Protein AF-A0A959UQ33-F1 (afdb_monomer_lite)

Foldseek 3Di:
DVLQVVLQVLLVVLVVQLCVLVVVCCCCCPPVVDDDDDSVVDPSNVVSVVSNVSSVVSNVVVVVVVVVVVPDPCPPVDDPPDDPDD

Secondary structure (DSSP, 8-state):
-HHHHHHHHHHHHHHHHHHHHHHHHHHHHHTS------GGG-HHHHHHHHHHHHHHHHHHHHHHHHHHHHT-GGGG----------

Sequence (86 aa):
HFFGALGTLMFVLGLVAAAWVVGSKLWTLFVLHQPTALVTDQALFFVALTAMIIGVQLFTSGFVAELVSRNAPDRNAYRVGERLGL

Radius of gyration: 24.01 Å; chains: 1; bounding box: 48×14×82 Å

Structure (mmCIF, N/CA/C/O backbone):
data_AF-A0A959UQ33-F1
#
_entry.id   AF-A0A959UQ33-F1
#
loop_
_atom_site.group_PDB
_atom_site.id
_atom_site.type_symbol
_atom_site.label_atom_id
_atom_site.label_alt_id
_atom_site.label_comp_id
_atom_site.label_asym_id
_atom_site.label_entity_id
_atom_site.label_seq_id
_atom_site.pdbx_PDB_ins_code
_atom_site.Cartn_x
_atom_site.Cartn_y
_atom_site.Cartn_z
_atom_site.occupancy
_atom_site.B_iso_or_equiv
_atom_site.auth_seq_id
_atom_site.auth_comp_id
_atom_site.auth_asym_id
_atom_site.auth_atom_id
_atom_site.pdbx_PDB_model_num
ATOM 1 N N . HIS A 1 1 ? 6.902 -5.934 -16.863 1.00 67.25 1 HIS A N 1
ATOM 2 C CA . HIS A 1 1 ? 5.884 -6.964 -16.532 1.00 67.25 1 HIS A CA 1
ATOM 3 C C . HIS A 1 1 ? 6.052 -7.685 -15.180 1.00 67.25 1 HIS A C 1
ATOM 5 O O . HIS A 1 1 ? 5.260 -7.377 -14.300 1.00 67.25 1 HIS A O 1
ATOM 11 N N . PHE A 1 2 ? 7.013 -8.606 -14.960 1.00 82.69 2 PHE A N 1
ATOM 12 C CA . PHE A 1 2 ? 7.059 -9.467 -13.744 1.00 82.69 2 PHE A CA 1
ATOM 13 C C . PHE A 1 2 ? 6.984 -8.698 -12.408 1.00 82.69 2 PHE A C 1
ATOM 15 O O . PHE A 1 2 ? 6.127 -8.981 -11.574 1.00 82.69 2 PHE A O 1
ATOM 22 N N . PHE A 1 3 ? 7.809 -7.659 -12.245 1.00 88.12 3 PHE A N 1
ATOM 23 C CA . PHE A 1 3 ? 7.810 -6.811 -11.045 1.00 88.12 3 PHE A CA 1
ATOM 24 C C . PHE A 1 3 ? 6.497 -6.039 -10.831 1.00 88.12 3 PHE A C 1
ATOM 26 O O . PHE A 1 3 ? 6.083 -5.842 -9.694 1.00 88.12 3 PHE A O 1
ATOM 33 N N . GLY A 1 4 ? 5.797 -5.677 -11.913 1.00 93.56 4 GLY A N 1
ATOM 34 C CA . GLY A 1 4 ? 4.483 -5.032 -11.849 1.00 93.56 4 GLY A CA 1
ATOM 35 C C . GLY A 1 4 ? 3.407 -5.952 -11.270 1.00 93.56 4 GLY A C 1
ATOM 36 O O . GLY A 1 4 ? 2.676 -5.568 -10.357 1.00 93.56 4 GLY A O 1
ATOM 37 N N . ALA A 1 5 ? 3.346 -7.194 -11.756 1.00 94.00 5 ALA A N 1
ATOM 38 C CA . ALA A 1 5 ? 2.404 -8.194 -11.256 1.00 94.00 5 ALA A CA 1
ATOM 39 C C . ALA A 1 5 ? 2.685 -8.557 -9.788 1.00 94.00 5 ALA A C 1
ATOM 41 O O . ALA A 1 5 ? 1.767 -8.561 -8.968 1.00 94.00 5 ALA A O 1
ATOM 42 N N . LEU A 1 6 ? 3.957 -8.784 -9.440 1.00 95.25 6 LEU A N 1
ATOM 43 C CA . LEU A 1 6 ? 4.367 -9.085 -8.067 1.00 95.25 6 LEU A CA 1
ATOM 44 C C . LEU A 1 6 ? 4.072 -7.920 -7.109 1.00 95.25 6 LEU A C 1
ATOM 46 O O . LEU A 1 6 ? 3.540 -8.141 -6.023 1.00 95.25 6 LEU A O 1
ATOM 50 N N . GLY A 1 7 ? 4.359 -6.683 -7.527 1.00 96.50 7 GLY A N 1
ATOM 51 C CA . GLY A 1 7 ? 4.055 -5.486 -6.744 1.00 96.50 7 GLY A CA 1
ATOM 52 C C . GLY A 1 7 ? 2.558 -5.313 -6.489 1.00 96.50 7 GLY A C 1
ATOM 53 O O . GLY A 1 7 ? 2.152 -5.050 -5.359 1.00 96.50 7 GLY A O 1
ATOM 54 N N . THR A 1 8 ? 1.728 -5.564 -7.506 1.00 96.19 8 THR A N 1
ATOM 55 C CA . THR A 1 8 ? 0.261 -5.541 -7.370 1.00 96.19 8 THR A CA 1
ATOM 56 C C . THR A 1 8 ? -0.222 -6.595 -6.374 1.00 96.19 8 THR A C 1
ATOM 58 O O . THR A 1 8 ? -1.029 -6.291 -5.499 1.00 96.19 8 THR A O 1
ATOM 61 N N . LEU A 1 9 ? 0.302 -7.821 -6.460 1.00 96.94 9 LEU A N 1
ATOM 62 C CA . LEU A 1 9 ? -0.050 -8.904 -5.541 1.00 96.94 9 LEU A CA 1
ATOM 63 C C . LEU A 1 9 ? 0.333 -8.563 -4.095 1.00 96.94 9 LEU A C 1
ATOM 65 O O . LEU A 1 9 ? -0.502 -8.687 -3.201 1.00 96.94 9 LEU A O 1
ATOM 69 N N . MET A 1 10 ? 1.556 -8.079 -3.860 1.00 96.94 10 MET A N 1
ATOM 70 C CA . MET A 1 10 ? 1.992 -7.667 -2.520 1.00 96.94 10 MET A CA 1
ATOM 71 C C . MET A 1 10 ? 1.155 -6.514 -1.964 1.00 96.94 10 MET A C 1
ATOM 73 O O . MET A 1 10 ? 0.791 -6.537 -0.788 1.00 96.94 10 MET A O 1
ATOM 77 N N . PHE A 1 11 ? 0.805 -5.540 -2.808 1.00 97.62 11 PHE A N 1
ATOM 78 C CA . PHE A 1 11 ? -0.063 -4.437 -2.415 1.00 97.62 11 PHE A CA 1
ATOM 79 C C . PHE A 1 11 ? -1.448 -4.930 -1.988 1.00 97.62 11 PHE A C 1
ATOM 81 O O . PHE A 1 11 ? -1.921 -4.556 -0.919 1.00 97.62 11 PHE A O 1
ATOM 88 N N . VAL A 1 12 ? -2.078 -5.807 -2.776 1.00 98.31 12 VAL A N 1
ATOM 89 C CA . VAL A 1 12 ? -3.404 -6.359 -2.456 1.00 98.31 12 VAL A CA 1
ATOM 90 C C . VAL A 1 12 ? -3.367 -7.185 -1.170 1.00 98.31 12 VAL A C 1
ATOM 92 O O . VAL A 1 12 ? -4.251 -7.031 -0.331 1.00 98.31 12 VAL A O 1
ATOM 95 N N . LEU A 1 13 ? -2.338 -8.013 -0.967 1.00 97.88 13 LEU A N 1
ATOM 96 C CA . LEU A 1 13 ? -2.183 -8.775 0.277 1.00 97.88 13 LEU A CA 1
ATOM 97 C C . LEU A 1 13 ? -2.029 -7.855 1.496 1.00 97.88 13 LEU A C 1
ATOM 99 O O . LEU A 1 13 ? -2.693 -8.065 2.512 1.00 97.88 13 LEU A O 1
ATOM 103 N N . GLY A 1 14 ? -1.202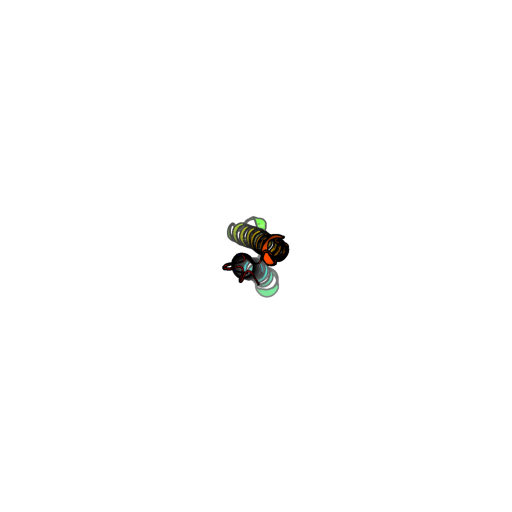 -6.812 1.385 1.00 97.94 14 GLY A N 1
ATOM 104 C CA . GLY A 1 14 ? -1.056 -5.801 2.432 1.00 97.94 14 GLY A CA 1
ATOM 105 C C . GLY A 1 14 ? -2.359 -5.041 2.694 1.00 97.94 14 GLY A C 1
ATOM 106 O O . GLY A 1 14 ? -2.720 -4.827 3.849 1.00 97.94 14 GLY A O 1
ATOM 107 N N . LEU A 1 15 ? -3.112 -4.707 1.644 1.00 98.19 15 LEU A N 1
ATOM 108 C CA . LEU A 1 15 ? -4.398 -4.020 1.754 1.00 98.19 15 LEU A CA 1
ATOM 109 C C . LEU A 1 15 ? -5.446 -4.883 2.462 1.00 98.19 15 LEU A C 1
ATOM 111 O O . LEU A 1 15 ? -6.127 -4.391 3.359 1.00 98.19 15 LEU A O 1
ATOM 115 N N . VAL A 1 16 ? -5.555 -6.166 2.108 1.00 98.50 16 VAL A N 1
ATOM 116 C CA . VAL A 1 16 ? -6.469 -7.109 2.772 1.00 98.50 16 VAL A CA 1
ATOM 117 C C . VAL A 1 16 ? -6.088 -7.282 4.243 1.00 98.50 16 VAL A C 1
ATOM 119 O O . VAL A 1 16 ? -6.961 -7.232 5.107 1.00 98.50 16 VAL A O 1
ATOM 122 N N . ALA A 1 17 ? -4.796 -7.415 4.551 1.00 97.75 17 ALA A N 1
ATOM 123 C CA . ALA A 1 17 ? -4.321 -7.520 5.930 1.00 97.75 17 ALA A CA 1
ATOM 124 C C . ALA A 1 17 ? -4.603 -6.241 6.743 1.00 97.75 17 ALA A C 1
ATOM 126 O O . ALA A 1 17 ? -5.068 -6.320 7.881 1.00 97.75 17 ALA A O 1
ATOM 127 N N . ALA A 1 18 ? -4.387 -5.059 6.161 1.00 97.69 18 ALA A N 1
ATOM 128 C CA . ALA A 1 18 ? -4.705 -3.785 6.804 1.00 97.69 18 ALA A CA 1
ATOM 129 C C . ALA A 1 18 ? -6.219 -3.621 7.016 1.00 97.69 18 ALA A C 1
ATOM 131 O O . ALA A 1 18 ? -6.652 -3.248 8.108 1.00 97.69 18 ALA A O 1
ATOM 132 N N . ALA A 1 19 ? -7.028 -3.953 6.006 1.00 97.75 19 ALA A N 1
ATOM 133 C CA . ALA A 1 19 ? -8.485 -3.930 6.089 1.00 97.75 19 ALA A CA 1
ATOM 134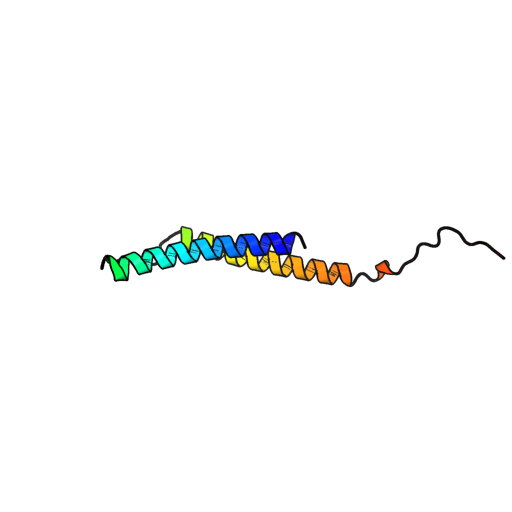 C C . ALA A 1 19 ? -9.009 -4.901 7.154 1.00 97.75 19 ALA A C 1
ATOM 136 O O . ALA A 1 19 ? -9.942 -4.563 7.874 1.00 97.75 19 ALA A O 1
ATOM 137 N N . TRP A 1 20 ? -8.381 -6.068 7.311 1.00 97.00 20 TRP A N 1
ATOM 138 C CA . TRP A 1 20 ? -8.701 -7.015 8.377 1.00 97.00 20 TRP A CA 1
ATOM 139 C C . TRP A 1 20 ? -8.419 -6.438 9.770 1.00 97.00 20 TRP A C 1
ATOM 141 O O . TRP A 1 20 ? -9.277 -6.485 10.654 1.00 97.00 20 TRP A O 1
ATOM 151 N N . VAL A 1 21 ? -7.237 -5.852 9.979 1.00 96.25 21 VAL A N 1
ATOM 152 C CA . VAL A 1 21 ? -6.870 -5.238 11.266 1.00 96.25 21 VAL A CA 1
ATOM 153 C C . VAL A 1 21 ? -7.806 -4.077 11.614 1.00 96.25 21 VAL A C 1
ATOM 155 O O . VAL A 1 21 ? -8.307 -3.984 12.735 1.00 96.25 21 VAL A O 1
ATOM 158 N N . VAL A 1 22 ? -8.092 -3.201 10.651 1.00 95.94 22 VAL A N 1
ATOM 159 C CA . VAL A 1 22 ? -9.016 -2.081 10.865 1.00 95.94 22 VAL A CA 1
ATOM 160 C C . VAL A 1 22 ? -10.441 -2.596 11.077 1.00 95.94 22 VAL A C 1
ATOM 162 O O . VAL A 1 22 ? -11.103 -2.188 12.028 1.00 95.94 22 VAL A O 1
ATOM 165 N N . GLY A 1 23 ? -10.904 -3.530 10.248 1.00 95.81 23 GLY A N 1
ATOM 166 C CA . GLY A 1 23 ? -12.247 -4.103 10.313 1.00 95.81 23 GLY A CA 1
ATOM 167 C C . GLY A 1 23 ? -12.523 -4.834 11.626 1.00 95.81 23 GLY A C 1
ATOM 168 O O . GLY A 1 23 ? -13.560 -4.601 12.239 1.00 95.81 23 GLY A O 1
ATOM 169 N N . SER A 1 24 ? -11.581 -5.646 12.111 1.00 93.94 24 SER A N 1
ATOM 170 C CA . SER A 1 24 ? -11.693 -6.333 13.409 1.00 93.94 24 SER A CA 1
ATOM 171 C C . SER A 1 24 ? -11.789 -5.351 14.581 1.00 93.94 24 SER A C 1
ATOM 173 O O . SER A 1 24 ? -12.600 -5.549 15.493 1.00 93.94 24 SER A O 1
ATOM 175 N N . LYS A 1 25 ? -11.041 -4.242 14.530 1.00 93.56 25 LYS A N 1
ATOM 176 C CA . LYS A 1 25 ? -11.179 -3.161 15.509 1.00 93.56 25 LYS A CA 1
ATOM 177 C C . LYS A 1 25 ? -12.557 -2.505 15.435 1.00 93.56 25 LYS A C 1
ATOM 179 O O . LYS A 1 25 ? -13.213 -2.375 16.465 1.00 93.56 25 LYS A O 1
ATOM 184 N N . LEU A 1 26 ? -13.001 -2.097 14.244 1.00 94.19 26 LEU A N 1
ATOM 185 C CA . LEU A 1 26 ? -14.301 -1.439 14.066 1.00 94.19 26 LEU A CA 1
ATOM 186 C C . LEU A 1 26 ? -15.448 -2.354 14.511 1.00 94.19 26 LEU A C 1
ATOM 188 O O . LEU A 1 26 ? -16.346 -1.903 15.214 1.00 94.19 26 LEU A O 1
ATOM 192 N N . TRP A 1 27 ? -15.385 -3.645 14.180 1.00 93.81 27 TRP A N 1
ATOM 193 C CA . TRP A 1 27 ? -16.355 -4.641 14.631 1.00 93.81 27 TRP A CA 1
ATOM 194 C C . TRP A 1 27 ? -16.422 -4.715 16.158 1.00 93.81 27 TRP A C 1
ATOM 196 O O . TRP A 1 27 ? -17.498 -4.638 16.746 1.00 93.81 27 TRP A O 1
ATOM 206 N N . THR A 1 28 ? -15.269 -4.803 16.820 1.00 92.25 28 THR A N 1
ATOM 207 C CA . THR A 1 28 ? -15.213 -4.901 18.285 1.00 92.25 28 THR A CA 1
ATOM 208 C C . THR A 1 28 ? -15.705 -3.626 18.969 1.00 92.25 28 THR A C 1
ATOM 210 O O . THR A 1 28 ? -16.400 -3.686 19.982 1.00 92.25 28 THR A O 1
ATOM 213 N N . LEU A 1 29 ? -15.402 -2.468 18.388 1.00 92.88 29 LEU A N 1
ATOM 214 C CA . LEU A 1 29 ? -15.825 -1.186 18.933 1.00 92.88 29 LEU A CA 1
ATOM 215 C C . LEU A 1 29 ? -17.332 -0.948 18.756 1.00 92.88 29 LEU A C 1
ATOM 217 O O . LEU A 1 29 ? -17.999 -0.568 19.712 1.00 92.88 29 LEU A O 1
ATOM 221 N N . PHE A 1 30 ? -17.869 -1.173 17.553 1.00 92.88 30 PHE A N 1
ATOM 222 C CA . PHE A 1 30 ? -19.257 -0.827 17.221 1.00 92.88 30 PHE A CA 1
ATOM 223 C C . PHE A 1 30 ? -20.272 -1.924 17.544 1.00 92.88 30 PHE A C 1
ATOM 225 O O . PHE A 1 30 ? -21.413 -1.611 17.865 1.00 92.88 30 PHE A O 1
ATOM 232 N N . VAL A 1 31 ? -19.890 -3.200 17.448 1.00 90.56 31 VAL A N 1
ATOM 233 C CA . VAL A 1 31 ? -20.808 -4.324 17.696 1.00 90.56 31 VAL A CA 1
ATOM 234 C C . VAL A 1 31 ? -20.672 -4.811 19.133 1.00 90.56 31 VAL A C 1
ATOM 236 O O . VAL A 1 31 ? -21.661 -4.901 19.858 1.00 90.56 31 VAL A O 1
ATOM 239 N N . LEU A 1 32 ? -19.440 -5.085 19.572 1.00 89.44 32 LEU A N 1
ATOM 240 C CA . LEU A 1 32 ? -19.180 -5.653 20.899 1.00 89.44 32 LEU A CA 1
ATOM 241 C C . LEU A 1 32 ? -19.119 -4.592 22.011 1.00 89.44 32 LEU A C 1
ATOM 243 O O . LEU A 1 32 ? -19.156 -4.962 23.181 1.00 89.44 32 LEU A O 1
ATOM 247 N N . HIS A 1 33 ? -19.060 -3.298 21.669 1.00 90.44 33 HIS A N 1
ATOM 248 C CA . HIS A 1 33 ? -18.964 -2.178 22.619 1.00 90.44 33 HIS A CA 1
ATOM 249 C C . HIS A 1 33 ? -17.787 -2.316 23.601 1.00 90.44 33 HIS A C 1
ATOM 251 O O . HIS A 1 33 ? -17.847 -1.841 24.736 1.00 90.44 33 HIS A O 1
ATOM 257 N N . GLN A 1 34 ? -16.706 -2.976 23.170 1.00 89.81 34 GLN A N 1
ATOM 258 C CA . GLN A 1 34 ? -15.529 -3.199 24.001 1.00 89.81 34 GLN A CA 1
ATOM 259 C C . GLN A 1 34 ? -14.398 -2.229 23.643 1.00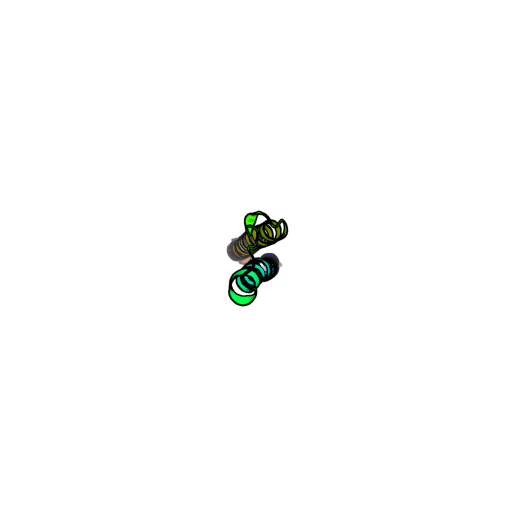 89.81 34 GLN A C 1
ATOM 261 O O . GLN A 1 34 ? -14.119 -2.005 22.457 1.00 89.81 34 GLN A O 1
ATOM 266 N N . PRO A 1 35 ? -13.705 -1.670 24.654 1.00 84.19 35 PRO A N 1
ATOM 267 C CA . PRO A 1 35 ? -12.522 -0.863 24.413 1.00 84.19 35 PRO A CA 1
ATOM 268 C C . PRO A 1 35 ? -11.440 -1.730 23.764 1.00 84.19 35 PRO A C 1
ATOM 270 O O . PRO A 1 35 ? -11.110 -2.813 24.241 1.00 84.19 35 PRO A O 1
ATOM 273 N N . THR A 1 36 ? -10.890 -1.243 22.656 1.00 87.44 36 THR A N 1
ATOM 274 C CA . THR A 1 36 ? -9.843 -1.919 21.884 1.00 87.44 36 THR A CA 1
ATOM 275 C C . THR A 1 36 ? -8.594 -1.056 21.810 1.00 87.44 36 THR A C 1
ATOM 277 O O . THR A 1 36 ? -8.677 0.170 21.726 1.00 87.44 36 THR A O 1
ATOM 280 N N . ALA A 1 37 ? -7.430 -1.710 21.813 1.00 87.56 37 ALA A N 1
ATOM 281 C CA . ALA A 1 37 ? -6.136 -1.058 21.636 1.00 87.56 37 ALA A CA 1
ATOM 282 C C . ALA A 1 37 ? -6.039 -0.318 20.286 1.00 87.56 37 ALA A C 1
ATOM 284 O O . ALA A 1 37 ? -6.868 -0.489 19.374 1.00 87.56 37 ALA A O 1
ATOM 285 N N . LEU A 1 38 ? -5.028 0.540 20.136 1.00 91.62 38 LEU A N 1
ATOM 286 C CA . LEU A 1 38 ? -4.839 1.249 18.879 1.00 91.62 38 LEU A CA 1
ATOM 287 C C . LEU A 1 38 ? -4.415 0.258 17.787 1.00 91.62 38 LEU A C 1
ATOM 289 O O . LEU A 1 38 ? -3.794 -0.769 18.039 1.00 91.62 38 LEU A O 1
ATOM 293 N N . VAL A 1 39 ? -4.754 0.580 16.536 1.00 92.44 39 VAL A N 1
ATOM 294 C CA . VAL A 1 39 ? -4.311 -0.219 15.379 1.00 92.44 39 VAL A CA 1
ATOM 295 C C . VAL A 1 39 ? -2.781 -0.228 15.295 1.00 92.44 39 VAL A C 1
ATOM 297 O O . VAL A 1 39 ? -2.179 -1.231 14.934 1.00 92.44 39 VAL A O 1
ATOM 300 N N . THR A 1 40 ? -2.160 0.878 15.702 1.00 93.19 40 THR A N 1
ATOM 301 C CA . THR A 1 40 ? -0.710 1.061 15.783 1.00 93.19 40 THR A CA 1
ATOM 302 C C . THR A 1 40 ? -0.042 0.229 16.871 1.00 93.19 40 THR A C 1
ATOM 304 O O . THR A 1 40 ? 1.171 0.101 16.837 1.00 93.19 40 THR A O 1
ATOM 307 N N . ASP A 1 41 ? -0.788 -0.356 17.811 1.00 94.06 41 ASP A N 1
ATOM 308 C CA . ASP A 1 41 ? -0.215 -1.267 18.811 1.00 94.06 41 ASP A CA 1
ATOM 309 C C . ASP A 1 41 ? -0.118 -2.705 18.273 1.00 94.06 41 ASP A C 1
ATOM 311 O O . ASP A 1 41 ? 0.478 -3.583 18.897 1.00 94.06 41 ASP A O 1
ATOM 315 N N . GLN A 1 42 ? -0.696 -2.972 17.096 1.00 92.94 42 GLN A N 1
ATOM 316 C CA . GLN A 1 42 ? -0.695 -4.291 16.477 1.00 92.94 42 GLN A CA 1
ATOM 317 C C . GLN A 1 42 ? 0.459 -4.422 15.482 1.00 92.94 42 GLN A C 1
ATOM 319 O O . GLN A 1 42 ? 0.478 -3.767 14.442 1.00 92.94 42 GLN A O 1
ATOM 324 N N . ALA A 1 43 ? 1.386 -5.350 15.735 1.00 95.56 43 ALA A N 1
ATOM 325 C CA . ALA A 1 43 ? 2.514 -5.613 14.835 1.00 95.56 43 ALA A CA 1
ATOM 326 C C . ALA A 1 43 ? 2.074 -5.927 13.389 1.00 95.56 43 ALA A C 1
ATOM 328 O O . ALA A 1 43 ? 2.714 -5.493 12.430 1.00 95.56 43 ALA A O 1
ATOM 329 N N . LEU A 1 44 ? 0.942 -6.624 13.225 1.00 95.62 44 LEU A N 1
ATOM 330 C CA . LEU A 1 44 ? 0.386 -6.977 11.916 1.00 95.62 44 LEU A CA 1
ATOM 331 C C . LEU A 1 44 ? 0.050 -5.743 11.063 1.00 95.62 44 LEU A C 1
ATOM 333 O O . LEU A 1 44 ? 0.184 -5.801 9.842 1.00 95.62 44 LEU A O 1
ATOM 337 N N . PHE A 1 45 ? -0.325 -4.619 11.683 1.00 96.50 45 PHE A N 1
ATOM 338 C CA . PHE A 1 45 ? -0.587 -3.375 10.961 1.00 96.50 45 PHE A CA 1
ATOM 339 C C . PHE A 1 45 ? 0.666 -2.859 10.248 1.00 96.50 45 PHE A C 1
ATOM 341 O O . PHE A 1 45 ? 0.603 -2.506 9.072 1.00 96.50 45 PHE A O 1
ATOM 348 N N . PHE A 1 46 ? 1.820 -2.869 10.920 1.00 97.50 46 PHE A N 1
ATOM 349 C CA . PHE A 1 46 ? 3.075 -2.417 10.316 1.00 97.50 46 PHE A CA 1
ATOM 350 C C . PHE A 1 46 ? 3.583 -3.375 9.242 1.00 97.50 46 PHE A C 1
ATOM 352 O O . PHE A 1 46 ? 4.130 -2.922 8.238 1.00 97.50 46 PHE A O 1
ATOM 359 N N . VAL A 1 47 ? 3.362 -4.683 9.405 1.00 97.69 47 VAL A N 1
ATOM 360 C CA . VAL A 1 47 ? 3.665 -5.671 8.358 1.00 97.69 47 VAL A CA 1
ATOM 361 C C . VAL A 1 47 ? 2.800 -5.413 7.123 1.00 97.69 47 VAL A C 1
ATOM 363 O O . VAL A 1 47 ? 3.328 -5.335 6.015 1.00 97.69 47 VAL A O 1
ATOM 366 N N . ALA A 1 48 ? 1.495 -5.206 7.311 1.00 97.88 48 ALA A N 1
ATOM 367 C CA . ALA A 1 48 ? 0.566 -4.879 6.233 1.00 97.88 48 ALA A CA 1
ATOM 368 C C . ALA A 1 48 ? 0.940 -3.563 5.527 1.00 97.88 48 ALA A C 1
ATOM 370 O O . ALA A 1 48 ? 0.999 -3.511 4.298 1.00 97.88 48 ALA A O 1
ATOM 371 N N . LEU A 1 49 ? 1.265 -2.520 6.298 1.00 97.81 49 LEU A N 1
ATOM 372 C CA . LEU A 1 49 ? 1.709 -1.226 5.780 1.00 97.81 49 LEU A CA 1
ATOM 373 C C . LEU A 1 49 ? 3.009 -1.350 4.977 1.00 97.81 49 LEU A C 1
ATOM 375 O O . LEU A 1 49 ? 3.099 -0.842 3.861 1.00 97.81 49 LEU A O 1
ATOM 379 N N . THR A 1 50 ? 3.994 -2.070 5.512 1.00 98.00 50 THR A N 1
ATOM 380 C CA . THR A 1 50 ? 5.278 -2.309 4.839 1.00 98.00 50 THR A CA 1
ATOM 381 C C . THR A 1 50 ? 5.079 -3.093 3.545 1.00 98.00 50 THR A C 1
ATOM 383 O O . THR A 1 50 ? 5.645 -2.728 2.516 1.00 98.00 50 THR A O 1
ATOM 386 N N . ALA A 1 51 ? 4.226 -4.122 3.554 1.00 98.00 51 ALA A N 1
ATOM 387 C CA . ALA A 1 51 ? 3.892 -4.890 2.357 1.00 98.00 51 ALA A CA 1
ATOM 388 C C . ALA A 1 51 ? 3.243 -4.018 1.269 1.00 98.00 51 ALA A C 1
ATOM 390 O O . ALA A 1 51 ? 3.598 -4.150 0.098 1.00 98.00 51 ALA A O 1
ATOM 391 N N . MET A 1 52 ? 2.357 -3.085 1.643 1.00 98.25 52 MET A N 1
ATOM 392 C CA . MET A 1 52 ? 1.782 -2.120 0.698 1.00 98.25 52 MET A CA 1
ATOM 393 C C . MET A 1 52 ? 2.841 -1.173 0.122 1.00 98.25 52 MET A C 1
ATOM 395 O O . MET A 1 52 ? 2.869 -0.969 -1.092 1.00 98.25 52 MET A O 1
ATOM 399 N N . ILE A 1 53 ? 3.736 -0.632 0.958 1.00 98.31 53 ILE A N 1
ATOM 400 C CA . ILE A 1 53 ? 4.826 0.254 0.511 1.00 98.31 53 ILE A CA 1
ATOM 401 C C . ILE A 1 53 ? 5.740 -0.480 -0.480 1.00 98.31 53 ILE A C 1
ATOM 403 O O . ILE A 1 53 ? 5.991 0.027 -1.575 1.00 98.31 53 ILE A O 1
ATOM 407 N N . ILE A 1 54 ? 6.177 -1.694 -0.136 1.00 97.81 54 ILE A N 1
ATOM 408 C CA . ILE A 1 54 ? 7.001 -2.536 -1.014 1.00 97.81 54 ILE A CA 1
ATOM 409 C C . ILE A 1 54 ? 6.242 -2.870 -2.304 1.00 97.81 54 ILE A C 1
ATOM 411 O O . ILE A 1 54 ? 6.815 -2.798 -3.390 1.00 97.81 54 ILE A O 1
ATOM 415 N N . GLY A 1 55 ? 4.948 -3.183 -2.218 1.00 97.50 55 GLY A N 1
ATOM 416 C CA . GLY A 1 55 ? 4.108 -3.455 -3.383 1.00 97.50 55 GLY A CA 1
ATOM 417 C C . GLY A 1 55 ? 4.090 -2.295 -4.381 1.00 97.50 55 GLY A C 1
ATOM 418 O O . GLY A 1 55 ? 4.332 -2.501 -5.572 1.00 97.50 55 GLY A O 1
ATOM 419 N N . VAL A 1 56 ? 3.903 -1.061 -3.901 1.00 97.56 56 VAL A N 1
ATOM 420 C CA . VAL A 1 56 ? 3.948 0.149 -4.744 1.00 97.56 56 VAL A CA 1
ATOM 421 C C . VAL A 1 56 ? 5.346 0.373 -5.333 1.00 97.56 56 VAL A C 1
ATOM 423 O O . VAL A 1 56 ? 5.470 0.706 -6.515 1.00 97.56 56 VAL A O 1
ATOM 426 N N . GLN A 1 57 ? 6.411 0.151 -4.559 1.00 97.12 57 GLN A N 1
ATOM 427 C CA . GLN A 1 57 ? 7.792 0.273 -5.047 1.00 97.12 57 GLN A CA 1
ATOM 428 C C . GLN A 1 57 ? 8.102 -0.742 -6.158 1.00 97.12 57 GLN A C 1
ATOM 430 O O . GLN A 1 57 ? 8.662 -0.382 -7.193 1.00 97.12 57 GLN A O 1
ATOM 435 N N . LEU A 1 58 ? 7.695 -2.002 -5.988 1.00 96.19 58 LEU A N 1
ATOM 436 C CA . LEU A 1 58 ? 7.865 -3.046 -7.002 1.00 96.19 58 LEU A CA 1
ATOM 437 C C . LEU A 1 58 ? 7.020 -2.768 -8.247 1.00 96.19 58 LEU A C 1
ATOM 439 O O . LEU A 1 58 ? 7.500 -2.953 -9.366 1.00 96.19 58 LEU A O 1
ATOM 443 N N . PHE A 1 59 ? 5.792 -2.275 -8.067 1.00 95.44 59 PHE A N 1
ATOM 444 C CA . PHE A 1 59 ? 4.922 -1.907 -9.178 1.00 95.44 59 PHE A CA 1
ATOM 445 C C . PHE A 1 59 ? 5.528 -0.784 -10.022 1.00 95.44 59 PHE A C 1
ATOM 447 O O . PHE A 1 59 ? 5.680 -0.926 -11.237 1.00 95.44 59 PHE A O 1
ATOM 454 N N . THR A 1 60 ? 5.919 0.313 -9.371 1.00 95.88 60 THR A N 1
ATOM 455 C CA . THR A 1 60 ? 6.513 1.479 -10.039 1.00 95.88 60 THR A CA 1
ATOM 456 C C . THR A 1 60 ? 7.842 1.123 -10.701 1.00 95.88 60 THR A C 1
ATOM 458 O O . THR A 1 60 ? 8.035 1.446 -11.871 1.00 95.88 60 THR A O 1
ATOM 461 N N . SER A 1 61 ? 8.715 0.373 -10.023 1.00 95.06 61 SER A N 1
ATOM 462 C CA . SER A 1 61 ? 9.959 -0.150 -10.603 1.00 95.06 61 SER A CA 1
ATOM 463 C C . SER A 1 61 ? 9.696 -1.035 -11.828 1.00 95.06 61 SER A C 1
ATOM 465 O O . SER A 1 61 ? 10.312 -0.853 -12.879 1.00 95.06 61 SER A O 1
ATOM 467 N N . GLY A 1 62 ? 8.721 -1.945 -11.746 1.00 94.12 62 GLY A N 1
ATOM 468 C CA . GLY A 1 62 ? 8.340 -2.812 -12.859 1.00 94.12 62 GLY A CA 1
ATOM 469 C C . GLY A 1 62 ? 7.788 -2.057 -14.066 1.00 94.12 62 GLY A C 1
ATOM 470 O O . GLY A 1 62 ? 8.063 -2.451 -15.202 1.00 94.12 62 GLY A O 1
ATOM 471 N N . PHE A 1 63 ? 7.045 -0.978 -13.825 1.00 91.69 63 PHE A N 1
ATOM 472 C CA . PHE A 1 63 ? 6.548 -0.086 -14.868 1.00 91.69 63 PHE A CA 1
ATOM 473 C C . PHE A 1 63 ? 7.684 0.719 -15.514 1.00 91.69 63 PHE A 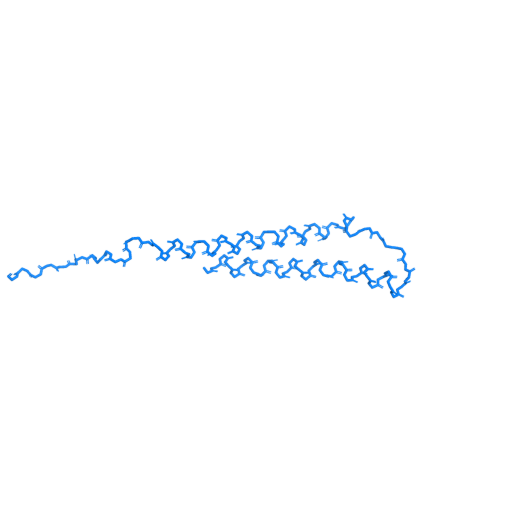C 1
ATOM 475 O O . PHE A 1 63 ? 7.797 0.755 -16.738 1.00 91.69 63 PHE A O 1
ATOM 482 N N . VAL A 1 64 ? 8.584 1.295 -14.711 1.00 93.50 64 VAL A N 1
ATOM 483 C CA . VAL A 1 64 ? 9.761 2.027 -15.209 1.00 93.50 64 VAL A CA 1
ATOM 484 C C . VAL A 1 64 ? 10.668 1.114 -16.032 1.00 93.50 64 VAL A C 1
ATOM 486 O O . VAL A 1 64 ? 11.070 1.490 -17.131 1.00 93.50 64 VAL A O 1
ATOM 489 N N . ALA A 1 65 ? 10.943 -0.104 -15.562 1.00 91.75 65 ALA A N 1
ATOM 490 C CA . ALA A 1 65 ? 11.745 -1.079 -16.299 1.00 91.75 65 ALA A CA 1
ATOM 491 C C . ALA A 1 65 ? 11.143 -1.401 -17.679 1.00 91.75 65 ALA A C 1
ATOM 493 O O . ALA A 1 65 ? 11.867 -1.552 -18.663 1.00 91.75 65 ALA A O 1
ATOM 494 N N . GLU A 1 66 ? 9.814 -1.468 -17.770 1.00 90.00 66 GLU A N 1
ATOM 495 C CA . GLU A 1 66 ? 9.106 -1.695 -19.027 1.00 90.00 66 GLU A CA 1
ATOM 496 C C . GLU A 1 66 ? 9.207 -0.498 -19.979 1.00 90.00 66 GLU A C 1
ATOM 498 O O . GLU A 1 66 ? 9.469 -0.689 -21.168 1.00 90.00 66 GLU A O 1
ATOM 503 N N . LEU A 1 67 ? 9.076 0.731 -19.470 1.00 90.81 67 LEU A N 1
ATOM 504 C CA . LEU A 1 67 ? 9.283 1.945 -20.266 1.00 90.81 67 LEU A CA 1
ATOM 505 C C . LEU A 1 67 ? 10.723 2.049 -20.784 1.00 90.81 67 LEU A C 1
ATOM 507 O O . LEU A 1 67 ? 10.930 2.311 -21.968 1.00 90.81 67 LEU A O 1
ATOM 511 N N . VAL A 1 68 ? 11.712 1.793 -19.924 1.00 89.19 68 VAL A N 1
ATOM 512 C CA . VAL A 1 68 ? 13.137 1.834 -20.286 1.00 89.19 68 VAL A CA 1
ATOM 513 C C . VAL A 1 68 ? 13.460 0.780 -21.345 1.00 89.19 68 VAL A C 1
ATOM 515 O O . VAL A 1 68 ? 14.081 1.103 -22.355 1.00 89.19 68 VAL A O 1
ATOM 518 N N . SER A 1 69 ? 12.984 -0.457 -21.172 1.00 84.94 69 SER A N 1
ATOM 519 C CA . SER A 1 69 ? 13.172 -1.529 -22.159 1.00 84.94 69 SER A CA 1
ATOM 520 C C . SER A 1 69 ? 12.557 -1.180 -23.519 1.00 84.94 69 SER A C 1
ATOM 522 O O . SER A 1 69 ? 13.131 -1.492 -24.565 1.00 84.94 69 SER A O 1
ATOM 524 N N . ARG A 1 70 ? 11.413 -0.486 -23.528 1.00 82.31 70 ARG A N 1
ATOM 525 C CA . ARG A 1 70 ? 10.748 -0.050 -24.765 1.00 82.31 70 ARG A CA 1
ATOM 526 C C . ARG A 1 70 ? 11.442 1.122 -25.455 1.00 82.31 70 ARG A C 1
ATOM 528 O O . ARG A 1 70 ? 11.263 1.265 -26.663 1.00 82.31 70 ARG A O 1
ATOM 535 N N . ASN A 1 71 ? 12.229 1.909 -24.725 1.00 79.88 71 ASN A N 1
ATOM 536 C CA . ASN A 1 71 ? 12.955 3.075 -25.231 1.00 79.88 71 ASN A CA 1
ATOM 537 C C . ASN A 1 71 ? 14.394 2.749 -25.700 1.00 79.88 71 ASN A C 1
ATOM 539 O O . ASN A 1 71 ? 15.195 3.657 -25.901 1.00 79.88 71 ASN A O 1
ATOM 543 N N . ALA A 1 72 ? 14.749 1.465 -25.849 1.00 67.50 72 ALA A N 1
ATOM 544 C CA . ALA A 1 72 ? 16.092 1.039 -26.243 1.00 67.50 72 ALA A CA 1
ATOM 545 C C . ALA A 1 72 ? 16.433 1.457 -27.698 1.00 67.50 72 ALA A C 1
ATOM 547 O O . ALA A 1 72 ? 15.763 0.989 -28.626 1.00 67.50 72 ALA A O 1
ATOM 548 N N . PRO A 1 73 ? 17.493 2.266 -27.925 1.00 64.12 73 PRO A N 1
ATOM 549 C CA . PRO A 1 73 ? 17.896 2.737 -29.259 1.00 64.12 73 PRO A CA 1
ATOM 550 C C . PRO A 1 73 ? 18.267 1.609 -30.233 1.00 64.12 73 PRO A C 1
ATOM 552 O O . PRO A 1 73 ? 18.070 1.731 -31.439 1.00 64.12 73 PRO A O 1
ATOM 555 N N . ASP A 1 74 ? 18.757 0.485 -29.704 1.00 61.78 74 ASP A N 1
ATOM 556 C CA . ASP A 1 74 ? 19.248 -0.661 -30.479 1.00 61.78 74 ASP A CA 1
ATOM 557 C C . ASP A 1 74 ? 18.143 -1.546 -31.074 1.00 61.78 74 ASP A C 1
ATOM 559 O O . ASP A 1 74 ? 18.430 -2.469 -31.836 1.00 61.78 74 ASP A O 1
ATOM 563 N N . ARG A 1 75 ? 16.861 -1.287 -30.779 1.00 58.72 75 ARG A N 1
ATOM 564 C CA . ARG A 1 75 ? 15.765 -2.147 -31.264 1.00 58.72 75 ARG A CA 1
ATOM 565 C C . ARG A 1 75 ? 15.599 -2.117 -32.792 1.00 58.72 75 ARG A C 1
ATOM 567 O O . ARG A 1 75 ? 15.039 -3.053 -33.353 1.00 58.72 75 ARG A O 1
ATOM 574 N N . ASN A 1 76 ? 16.106 -1.072 -33.452 1.00 57.69 76 ASN A N 1
ATOM 575 C CA . ASN A 1 76 ? 16.105 -0.919 -34.913 1.00 57.69 76 ASN A CA 1
ATOM 576 C C . ASN A 1 76 ? 17.481 -1.152 -35.563 1.00 57.69 76 ASN A C 1
ATOM 578 O O . ASN A 1 76 ? 17.619 -0.957 -36.773 1.00 57.69 76 ASN A O 1
ATOM 582 N N . ALA A 1 77 ? 18.496 -1.578 -34.805 1.00 62.75 77 ALA A N 1
ATOM 583 C CA . ALA A 1 77 ? 19.795 -1.927 -35.365 1.00 62.75 77 ALA A CA 1
ATOM 584 C C . ALA A 1 77 ? 19.704 -3.301 -36.049 1.00 62.75 77 ALA A C 1
ATOM 586 O O . ALA A 1 77 ? 19.979 -4.345 -35.456 1.00 62.75 77 ALA A O 1
ATOM 587 N N . TYR A 1 78 ? 19.286 -3.313 -37.315 1.00 67.25 78 TYR A N 1
ATOM 588 C CA . TYR A 1 78 ? 19.370 -4.517 -38.133 1.00 67.25 78 TYR A CA 1
ATOM 589 C C . TYR A 1 78 ? 20.843 -4.906 -38.288 1.00 67.25 78 TYR A C 1
ATOM 591 O O . TYR A 1 78 ? 21.654 -4.151 -38.831 1.00 67.25 78 TYR A O 1
ATOM 599 N N . ARG A 1 79 ? 21.200 -6.098 -3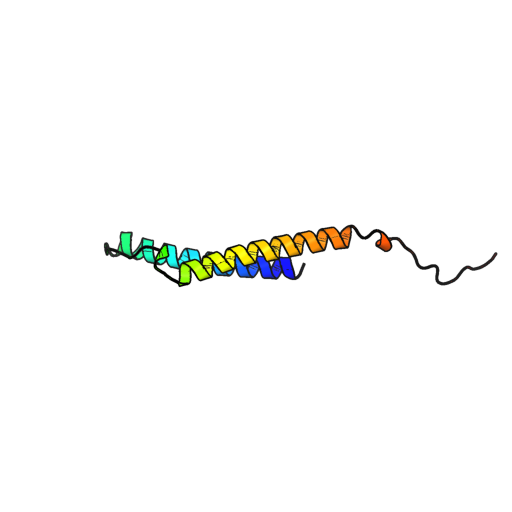7.808 1.00 64.94 79 ARG A N 1
ATOM 600 C CA . ARG A 1 79 ? 22.503 -6.688 -38.102 1.00 64.94 79 ARG A CA 1
ATOM 601 C C . ARG A 1 79 ? 22.452 -7.214 -39.529 1.00 64.94 79 ARG A C 1
ATOM 603 O O . ARG A 1 79 ? 21.798 -8.215 -39.799 1.00 64.94 79 ARG A O 1
ATOM 610 N N . VAL A 1 80 ? 23.119 -6.510 -40.440 1.00 72.56 80 VAL A N 1
ATOM 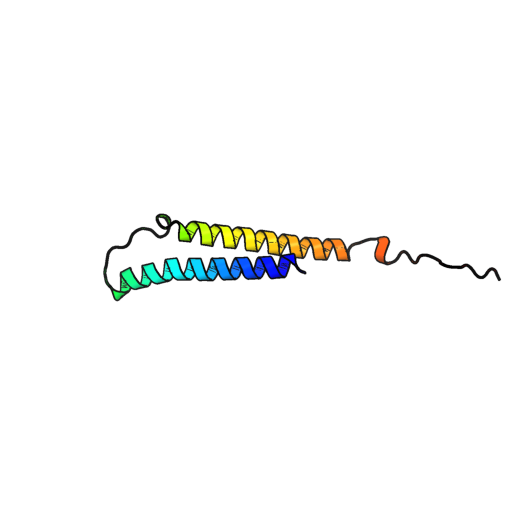611 C CA . VAL A 1 80 ? 23.294 -6.959 -41.824 1.00 72.56 80 VAL A CA 1
ATOM 612 C C . VAL A 1 80 ? 24.093 -8.260 -41.797 1.00 72.56 80 VAL A C 1
ATOM 614 O O . VAL A 1 80 ? 25.294 -8.232 -41.548 1.00 72.56 80 VAL A O 1
ATOM 617 N N . GLY A 1 81 ? 23.408 -9.388 -41.997 1.00 73.00 81 GLY A N 1
ATOM 618 C CA . GLY A 1 81 ? 24.031 -10.712 -42.033 1.00 73.00 81 GLY A CA 1
ATOM 619 C C . GLY A 1 81 ? 24.880 -10.927 -43.284 1.00 73.00 81 GLY A C 1
ATOM 620 O O . GLY A 1 81 ? 25.965 -11.487 -43.195 1.00 73.00 81 GLY A O 1
ATOM 621 N N . GLU A 1 82 ? 24.431 -10.424 -44.435 1.00 72.44 82 GLU A N 1
ATOM 622 C CA . GLU A 1 82 ? 25.139 -10.580 -45.704 1.00 72.44 82 GLU A CA 1
ATOM 623 C C . GLU A 1 82 ? 24.826 -9.406 -46.640 1.00 72.44 82 GLU A C 1
ATOM 625 O O . GLU A 1 82 ? 23.696 -8.911 -46.682 1.00 72.44 82 GLU A O 1
ATOM 630 N N . ARG A 1 83 ? 25.840 -8.928 -47.369 1.00 75.88 83 ARG A N 1
ATOM 631 C CA . ARG A 1 83 ? 25.681 -7.938 -48.440 1.00 75.88 83 ARG A CA 1
ATOM 632 C C . ARG A 1 83 ? 25.898 -8.648 -49.769 1.00 75.88 83 ARG A C 1
ATOM 634 O O . ARG A 1 83 ? 27.025 -9.018 -50.081 1.00 75.88 83 ARG A O 1
ATOM 641 N N . LEU A 1 84 ? 24.833 -8.804 -50.549 1.00 72.06 84 LEU A N 1
ATOM 642 C CA . LEU A 1 84 ? 24.931 -9.224 -51.944 1.00 72.06 84 LEU A CA 1
ATOM 643 C C . LEU A 1 84 ? 25.442 -8.022 -52.745 1.00 72.06 84 LEU A C 1
ATOM 645 O O . LEU A 1 84 ? 24.692 -7.089 -53.021 1.00 72.06 84 LEU A O 1
ATOM 649 N N . GLY A 1 85 ? 26.749 -8.002 -53.006 1.00 71.50 85 GLY A N 1
ATOM 650 C CA . GLY A 1 85 ? 27.383 -7.011 -53.868 1.00 71.50 85 GLY A CA 1
ATOM 651 C C . GLY A 1 85 ? 26.965 -7.246 -55.315 1.00 71.50 85 GLY A C 1
ATOM 652 O O . GLY A 1 85 ? 27.514 -8.131 -55.967 1.00 71.50 85 GLY A O 1
ATOM 653 N N . LEU A 1 86 ? 25.977 -6.477 -55.772 1.00 53.09 86 LEU A N 1
ATOM 654 C CA . LEU A 1 86 ? 25.676 -6.253 -57.185 1.00 53.09 86 LEU A CA 1
ATOM 655 C C . LEU A 1 86 ? 26.268 -4.910 -57.611 1.00 53.09 86 LEU A C 1
ATOM 657 O O . LEU A 1 86 ? 26.134 -3.946 -56.819 1.00 53.09 86 LEU A O 1
#

pLDDT: mean 88.82, std 11.71, range [53.09, 98.5]